Protein AF-A0A842YD34-F1 (afdb_monomer_lite)

Foldseek 3Di:
DDPVVVLVVVLVVLCVVQCPDDPPDDQPDQDVVQLDQDDDPDDDDDPVNVLVSLLSNLVSLLVNLQVVLVSVVVRVSSSVSSNVSSVVSVVSNVVSVD

Sequence (98 aa):
MTRGQKRINTLERVRRENVTEMILEPIEGLDSDSFSIKTSDSGDIDDATIKTLASAIETTLQRFYTIAAKKIDFLPEVEYAFELLAEKNESAIKQLSV

Secondary structure (DSSP, 8-state):
--HHHHHHHHHHHHHHHH--S---S---S--GGGG-------SS--HHHHHHHHHHHHHHHHHHHHHHHHHSTTSHHHHHHHHHHHHHHHHHHHHHT-

pLDDT: mean 89.46, std 9.56, range [58.19, 98.19]

Radius of gyration: 15.65 Å; chains: 1; bounding box: 35×23×44 Å

Structure (mmCIF, N/CA/C/O backbone):
data_AF-A0A842YD34-F1
#
_entry.id   AF-A0A842YD34-F1
#
loop_
_atom_site.group_PDB
_atom_site.id
_atom_site.type_symbol
_atom_site.label_atom_id
_atom_site.label_alt_id
_atom_site.label_comp_id
_atom_site.label_asym_id
_atom_site.label_entity_id
_atom_site.label_seq_id
_atom_site.pdbx_PDB_ins_code
_atom_site.Cartn_x
_atom_site.Cartn_y
_atom_site.Cartn_z
_atom_site.occupancy
_atom_site.B_iso_or_equiv
_atom_site.auth_seq_id
_atom_site.auth_comp_id
_atom_site.auth_asym_id
_atom_site.auth_atom_id
_atom_site.pdbx_PDB_model_num
ATOM 1 N N . MET A 1 1 ? 12.360 -13.503 3.836 1.00 74.56 1 MET A N 1
ATOM 2 C CA . MET A 1 1 ? 11.017 -12.878 3.867 1.00 74.56 1 MET A CA 1
ATOM 3 C C . MET A 1 1 ? 10.945 -11.797 2.796 1.00 74.56 1 MET A C 1
ATOM 5 O O . MET A 1 1 ? 11.815 -10.929 2.785 1.00 74.56 1 MET A O 1
ATOM 9 N N . THR A 1 2 ? 9.975 -11.874 1.882 1.00 93.56 2 THR A N 1
ATOM 10 C CA . THR A 1 2 ? 9.819 -10.921 0.765 1.00 93.56 2 THR A CA 1
ATOM 11 C C . THR A 1 2 ? 9.351 -9.543 1.259 1.00 93.56 2 THR A C 1
ATOM 13 O O . THR A 1 2 ? 8.856 -9.415 2.382 1.00 93.56 2 THR A O 1
ATOM 16 N N . ARG A 1 3 ? 9.495 -8.490 0.437 1.00 92.62 3 ARG A N 1
ATOM 17 C CA . ARG A 1 3 ? 9.018 -7.131 0.776 1.00 92.62 3 ARG A CA 1
ATOM 18 C C . ARG A 1 3 ? 7.511 -7.103 1.042 1.00 92.62 3 ARG A C 1
ATOM 20 O O . ARG A 1 3 ? 7.098 -6.502 2.029 1.00 92.62 3 ARG A O 1
ATOM 27 N N . GLY A 1 4 ? 6.720 -7.790 0.215 1.00 92.94 4 GLY A N 1
ATOM 28 C CA . GLY A 1 4 ? 5.272 -7.912 0.406 1.00 92.94 4 GLY A CA 1
ATOM 29 C C . GLY A 1 4 ? 4.923 -8.540 1.754 1.00 92.94 4 GLY A C 1
ATOM 30 O O . GLY A 1 4 ? 4.169 -7.957 2.526 1.00 9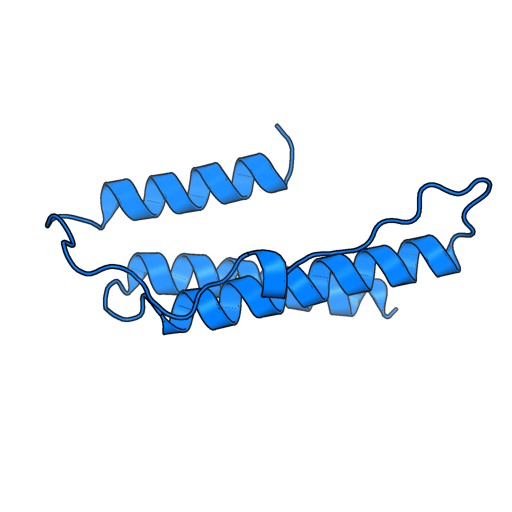2.94 4 GLY A O 1
ATOM 31 N N . GLN A 1 5 ? 5.580 -9.650 2.106 1.00 95.88 5 GLN A N 1
ATOM 32 C CA . GLN A 1 5 ? 5.337 -10.318 3.384 1.00 95.88 5 GLN A CA 1
ATOM 33 C C . GLN A 1 5 ? 5.690 -9.430 4.587 1.00 95.88 5 GLN A C 1
ATOM 35 O O . GLN A 1 5 ? 4.959 -9.402 5.570 1.00 95.88 5 GLN A O 1
ATOM 40 N N . LYS A 1 6 ? 6.777 -8.650 4.510 1.00 95.81 6 LYS A N 1
ATOM 41 C CA . LYS A 1 6 ? 7.122 -7.685 5.568 1.00 95.81 6 LYS A CA 1
ATOM 42 C C . LYS A 1 6 ? 6.030 -6.629 5.760 1.00 95.81 6 LYS A C 1
ATOM 44 O O . LYS A 1 6 ? 5.724 -6.280 6.893 1.00 95.81 6 LYS A O 1
ATOM 49 N N . ARG A 1 7 ? 5.441 -6.125 4.669 1.00 95.88 7 ARG A N 1
ATOM 50 C CA . ARG A 1 7 ? 4.368 -5.118 4.723 1.00 95.88 7 ARG A CA 1
ATOM 51 C C . ARG A 1 7 ? 3.092 -5.678 5.341 1.00 95.88 7 ARG A C 1
ATOM 53 O O . ARG A 1 7 ? 2.550 -5.040 6.236 1.00 95.88 7 ARG A O 1
ATOM 60 N N . ILE A 1 8 ? 2.682 -6.876 4.923 1.00 95.44 8 ILE A N 1
ATOM 61 C CA . ILE A 1 8 ? 1.532 -7.585 5.504 1.00 95.44 8 ILE A CA 1
ATOM 62 C C . ILE A 1 8 ? 1.730 -7.745 7.011 1.00 95.44 8 ILE A C 1
ATOM 64 O O . ILE A 1 8 ? 0.890 -7.311 7.790 1.00 95.44 8 ILE A O 1
ATOM 68 N N . ASN A 1 9 ? 2.881 -8.272 7.431 1.00 96.06 9 ASN A N 1
ATOM 69 C CA . ASN A 1 9 ? 3.160 -8.493 8.847 1.00 96.06 9 ASN A CA 1
ATOM 70 C C . ASN A 1 9 ? 3.160 -7.194 9.667 1.00 96.06 9 ASN A C 1
ATOM 72 O O . ASN A 1 9 ? 2.689 -7.200 10.803 1.00 96.06 9 ASN A O 1
ATOM 76 N N . THR A 1 10 ? 3.665 -6.086 9.113 1.00 95.00 10 THR A N 1
ATOM 77 C CA . THR A 1 10 ? 3.588 -4.773 9.768 1.00 95.00 10 THR A CA 1
ATOM 78 C C . THR A 1 10 ? 2.140 -4.326 9.945 1.00 95.00 10 THR A C 1
ATOM 80 O O . THR A 1 10 ? 1.767 -3.968 11.058 1.00 95.00 10 THR A O 1
ATOM 83 N N . LEU A 1 11 ? 1.327 -4.375 8.887 1.00 94.81 11 LEU A N 1
ATOM 84 C CA . LEU A 1 11 ? -0.072 -3.941 8.939 1.00 94.81 11 LEU A CA 1
ATOM 85 C C . LEU A 1 11 ? -0.909 -4.817 9.876 1.00 94.81 11 LEU A C 1
ATOM 87 O O . LEU A 1 11 ? -1.672 -4.294 10.682 1.00 94.81 11 LEU A O 1
ATOM 91 N N . GLU A 1 12 ? -0.726 -6.139 9.844 1.00 94.31 12 GLU A N 1
ATOM 92 C CA . GLU A 1 12 ? -1.402 -7.045 10.777 1.00 94.31 12 GLU A CA 1
ATOM 93 C C . GLU A 1 12 ? -1.022 -6.777 12.229 1.00 94.31 12 GLU A C 1
ATOM 95 O O . GLU A 1 12 ? -1.872 -6.847 13.113 1.00 94.31 12 GLU A O 1
ATOM 100 N N . ARG A 1 13 ? 0.261 -6.505 12.486 1.00 94.94 13 ARG A N 1
ATOM 101 C CA . ARG A 1 13 ? 0.735 -6.185 13.829 1.00 94.94 13 ARG A CA 1
ATOM 102 C C . ARG A 1 13 ? 0.082 -4.899 14.331 1.00 94.94 13 ARG A C 1
ATOM 104 O O . ARG A 1 13 ? -0.523 -4.932 15.394 1.00 94.94 13 ARG A O 1
ATOM 111 N N . VAL A 1 14 ? 0.142 -3.822 13.546 1.00 94.38 14 VAL A N 1
ATOM 112 C CA . VAL A 1 14 ? -0.478 -2.534 13.902 1.00 94.38 14 VAL A CA 1
ATOM 113 C C . VAL A 1 14 ? -1.984 -2.701 14.111 1.00 94.38 14 VAL A C 1
ATOM 115 O O . VAL A 1 14 ? -2.514 -2.218 15.105 1.00 94.38 14 VAL A O 1
ATOM 118 N N . ARG A 1 15 ? -2.667 -3.469 13.255 1.00 91.00 15 ARG A N 1
ATOM 119 C CA . ARG A 1 15 ? -4.083 -3.805 13.442 1.00 91.00 15 ARG A CA 1
ATOM 120 C C . ARG A 1 15 ? -4.335 -4.524 14.772 1.00 91.00 15 ARG A C 1
ATOM 122 O O . ARG A 1 15 ? -5.224 -4.123 15.507 1.00 91.00 15 ARG A O 1
ATOM 129 N N . ARG A 1 16 ? -3.582 -5.585 15.088 1.00 91.31 16 ARG A N 1
ATOM 130 C CA . ARG A 1 16 ? -3.762 -6.355 16.336 1.00 91.31 16 ARG A CA 1
ATOM 131 C C . ARG A 1 16 ? -3.509 -5.520 17.591 1.00 91.31 16 ARG A C 1
ATOM 133 O O . ARG A 1 16 ? -4.111 -5.796 18.618 1.00 91.31 16 ARG A O 1
ATOM 140 N N . GLU A 1 17 ? -2.607 -4.548 17.507 1.00 92.50 17 GLU A N 1
ATOM 141 C CA . GLU A 1 17 ? -2.249 -3.673 18.626 1.00 92.50 17 GLU A CA 1
ATOM 142 C C . GLU A 1 17 ? -3.275 -2.549 18.858 1.00 92.50 17 GLU A C 1
ATOM 144 O O . GLU A 1 17 ? -3.440 -2.133 20.000 1.00 92.50 17 GLU A O 1
ATOM 149 N N . ASN A 1 18 ? -3.967 -2.078 17.811 1.00 89.88 18 ASN A N 1
ATOM 150 C CA . ASN A 1 18 ? -4.795 -0.861 17.875 1.00 89.88 18 ASN A CA 1
ATOM 151 C C . ASN A 1 18 ? -6.300 -1.095 17.658 1.00 89.88 18 ASN A C 1
ATOM 153 O O . ASN A 1 18 ? -7.096 -0.184 17.853 1.00 89.88 18 ASN A O 1
ATOM 157 N N . VAL A 1 19 ? -6.722 -2.306 17.281 1.00 83.81 19 VAL A N 1
ATOM 158 C CA . VAL A 1 19 ? -8.146 -2.667 17.203 1.00 83.81 19 VAL A CA 1
ATOM 159 C C . VAL A 1 19 ? -8.569 -3.292 18.531 1.00 83.81 19 VAL A C 1
ATOM 161 O O . VAL A 1 19 ? -8.388 -4.489 18.754 1.00 83.81 19 VAL A O 1
ATOM 164 N N . THR A 1 20 ? -9.101 -2.465 19.429 1.00 72.06 20 THR A N 1
ATOM 165 C CA . THR A 1 20 ? -9.597 -2.869 20.758 1.00 72.06 20 THR A CA 1
ATOM 166 C C . THR A 1 20 ? -11.042 -3.365 20.731 1.00 72.06 20 THR A C 1
ATOM 168 O O . THR A 1 20 ? -11.413 -4.207 21.548 1.00 72.06 20 THR A O 1
ATOM 171 N N . GLU A 1 21 ? -11.841 -2.893 19.773 1.00 69.31 21 GLU A N 1
ATOM 172 C CA . GLU A 1 21 ? -13.236 -3.288 19.581 1.00 69.31 21 GLU A CA 1
ATOM 173 C C . GLU A 1 21 ? -13.428 -4.046 18.266 1.00 69.31 21 GLU A C 1
ATOM 175 O O . GLU A 1 21 ? -12.752 -3.813 17.262 1.00 69.31 21 GLU A O 1
ATOM 180 N N . MET A 1 22 ? -14.360 -4.996 18.270 1.00 67.25 22 MET A N 1
ATOM 181 C CA . MET A 1 22 ? -14.699 -5.770 17.084 1.00 67.25 22 MET A CA 1
ATOM 182 C C . MET A 1 22 ? -15.463 -4.863 16.111 1.00 67.25 22 MET A C 1
ATOM 184 O O . MET A 1 22 ? -16.644 -4.597 16.309 1.00 67.25 22 MET A O 1
ATOM 188 N N . ILE A 1 23 ? -14.788 -4.370 15.072 1.00 70.50 23 ILE A N 1
ATOM 189 C CA . ILE A 1 23 ? -15.420 -3.560 14.022 1.00 70.50 23 ILE A CA 1
ATOM 190 C C . ILE A 1 23 ? -16.344 -4.478 13.218 1.00 70.50 23 ILE A C 1
ATOM 192 O O . ILE A 1 23 ? -15.882 -5.352 12.483 1.00 70.50 23 ILE A O 1
ATOM 196 N N . LEU A 1 24 ? -17.651 -4.322 13.425 1.00 67.38 24 LEU A N 1
ATOM 197 C CA . LEU A 1 24 ? -18.696 -5.117 12.771 1.00 67.38 24 LEU A CA 1
ATOM 198 C C . LEU A 1 24 ? -19.069 -4.575 11.387 1.00 67.38 24 LEU A C 1
ATOM 200 O O . LEU A 1 24 ? -19.698 -5.280 10.599 1.00 67.38 24 LEU A O 1
ATOM 204 N N . GLU A 1 25 ? -18.685 -3.335 11.094 1.00 80.50 25 GLU A N 1
ATOM 205 C CA . GLU A 1 25 ? -18.985 -2.674 9.832 1.00 80.50 25 GLU A CA 1
ATOM 206 C C . GLU A 1 25 ? -17.997 -3.123 8.746 1.00 80.50 25 GLU A C 1
ATOM 208 O O . GLU A 1 25 ? -16.777 -3.048 8.939 1.00 80.50 25 GLU A O 1
ATOM 213 N N . PRO A 1 26 ? -18.488 -3.616 7.597 1.00 82.69 26 PRO A N 1
ATOM 214 C CA . PRO A 1 26 ? -17.618 -3.959 6.487 1.00 82.69 26 PRO A CA 1
ATOM 215 C C . PRO A 1 26 ? -17.010 -2.691 5.875 1.00 82.69 26 PRO A C 1
ATOM 217 O O . PRO A 1 26 ? -17.684 -1.682 5.684 1.00 82.69 26 PRO A O 1
ATOM 220 N N . ILE A 1 27 ? -15.732 -2.763 5.499 1.00 86.44 27 ILE A N 1
ATOM 221 C CA . ILE A 1 27 ? -15.093 -1.700 4.720 1.00 86.44 27 ILE A CA 1
ATOM 222 C C . ILE A 1 27 ? -15.562 -1.821 3.267 1.00 86.44 27 ILE A C 1
ATOM 224 O O . ILE A 1 27 ? -15.182 -2.751 2.556 1.00 86.44 27 ILE A O 1
ATOM 228 N N . GLU A 1 28 ? -16.374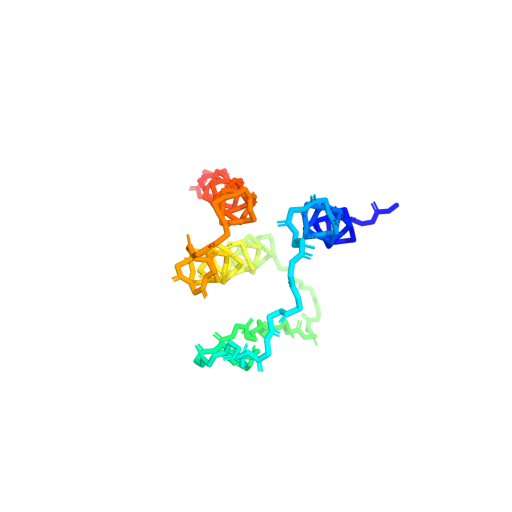 -0.868 2.816 1.00 89.25 28 GLU A N 1
ATOM 229 C CA . GLU A 1 28 ? -16.914 -0.846 1.455 1.00 89.25 28 GLU A CA 1
ATOM 230 C C . GLU A 1 28 ? -16.079 -0.000 0.479 1.00 89.25 28 GLU A C 1
ATOM 232 O O . GLU A 1 28 ? -15.426 0.988 0.839 1.00 89.25 28 GLU A O 1
ATOM 237 N N . GLY A 1 29 ? -16.160 -0.341 -0.811 1.00 85.19 29 GLY A N 1
ATOM 238 C CA . GLY A 1 29 ? -15.496 0.402 -1.888 1.00 85.19 29 GLY A CA 1
ATOM 239 C C . GLY A 1 29 ? -13.991 0.138 -2.004 1.00 85.19 29 GLY A C 1
ATOM 240 O O . GLY A 1 29 ? -13.270 0.965 -2.560 1.00 85.19 29 GLY A O 1
ATOM 241 N N . LEU A 1 30 ? -13.523 -0.994 -1.474 1.00 89.00 30 LEU A N 1
ATOM 242 C CA . LEU A 1 30 ? -12.167 -1.521 -1.633 1.00 89.00 30 LEU A CA 1
ATOM 243 C C . LEU A 1 30 ? -12.244 -2.841 -2.408 1.00 89.00 30 LEU A C 1
ATOM 245 O O . LEU A 1 30 ? -12.460 -3.902 -1.833 1.00 89.00 30 LEU A O 1
ATOM 249 N N . ASP A 1 31 ? -12.097 -2.755 -3.726 1.00 90.69 31 ASP A N 1
ATOM 250 C CA . ASP A 1 31 ? -12.119 -3.904 -4.632 1.00 90.69 31 ASP A CA 1
ATOM 251 C C . ASP A 1 31 ? -10.693 -4.243 -5.087 1.00 90.69 31 ASP A C 1
ATOM 253 O O . ASP A 1 31 ? -9.978 -3.378 -5.598 1.00 90.69 31 ASP A O 1
ATOM 257 N N . SER A 1 32 ? -10.268 -5.498 -4.910 1.00 87.81 32 SER A N 1
ATOM 258 C CA . SER A 1 32 ? -8.944 -5.971 -5.328 1.00 87.81 32 SER A CA 1
ATOM 259 C C . SER A 1 32 ? -8.718 -5.850 -6.832 1.00 87.81 32 SER A C 1
ATOM 261 O O . SER A 1 32 ? -7.596 -5.554 -7.254 1.00 87.81 32 SER A O 1
ATOM 263 N N . ASP A 1 33 ? -9.765 -6.015 -7.641 1.00 91.00 33 ASP A N 1
ATOM 264 C CA . ASP A 1 33 ? -9.651 -5.983 -9.102 1.00 91.00 33 ASP A CA 1
ATOM 265 C C . ASP A 1 33 ? -9.273 -4.581 -9.600 1.00 91.00 33 ASP A C 1
ATOM 267 O O . ASP A 1 33 ? -8.535 -4.435 -10.584 1.00 91.00 33 ASP A O 1
ATOM 271 N N . SER A 1 34 ? -9.652 -3.548 -8.835 1.00 91.69 34 SER A N 1
ATOM 272 C CA . SER A 1 34 ? -9.264 -2.147 -9.055 1.00 91.69 34 SER A CA 1
ATOM 273 C C . SER A 1 34 ? -7.763 -1.880 -8.855 1.00 91.69 34 SER A C 1
ATOM 275 O O . SER A 1 34 ? -7.276 -0.795 -9.196 1.00 91.69 34 SER A O 1
ATOM 277 N N . PHE A 1 35 ? -7.010 -2.845 -8.320 1.00 93.12 35 PHE A N 1
ATOM 278 C CA . PHE A 1 35 ? -5.560 -2.770 -8.099 1.00 93.12 35 PHE A CA 1
ATOM 279 C C . PHE A 1 35 ? -4.796 -3.902 -8.797 1.00 93.12 35 PHE A C 1
ATOM 281 O O . PHE A 1 35 ? -3.635 -4.157 -8.475 1.00 93.12 35 PHE A O 1
ATOM 288 N N . SER A 1 36 ? -5.430 -4.580 -9.755 1.00 90.56 36 SER A N 1
ATOM 289 C CA . SER A 1 36 ? -4.774 -5.624 -10.537 1.00 90.56 36 SER A CA 1
ATOM 290 C C . SER A 1 36 ? -3.627 -5.054 -11.380 1.00 90.56 36 SER A C 1
ATOM 292 O O . SER A 1 36 ? -3.748 -4.021 -12.042 1.00 90.56 36 SER A O 1
ATOM 294 N N . ILE A 1 37 ? -2.489 -5.747 -11.360 1.00 88.81 37 ILE A N 1
ATOM 295 C CA . ILE A 1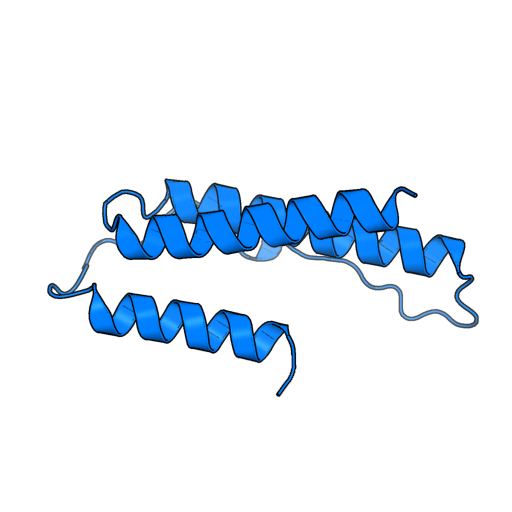 37 ? -1.322 -5.430 -12.183 1.00 88.81 37 ILE A CA 1
ATOM 296 C C . ILE A 1 37 ? -1.164 -6.569 -13.178 1.00 88.81 37 ILE A C 1
ATOM 298 O O . ILE A 1 37 ? -1.026 -7.727 -12.789 1.00 88.81 37 ILE A O 1
ATOM 302 N N . LYS A 1 38 ? -1.187 -6.241 -14.468 1.00 82.69 38 LYS A N 1
ATOM 303 C CA . LYS A 1 38 ? -0.940 -7.219 -15.525 1.00 82.69 38 LYS A CA 1
ATOM 304 C C . LYS A 1 38 ? 0.563 -7.359 -15.719 1.00 82.69 38 LYS A C 1
ATOM 306 O O . LYS A 1 38 ? 1.214 -6.431 -16.189 1.00 82.69 38 LYS A O 1
ATOM 311 N N . THR A 1 39 ? 1.098 -8.514 -15.356 1.00 78.25 39 THR A N 1
ATOM 312 C CA . THR A 1 39 ? 2.457 -8.920 -15.712 1.00 78.25 39 THR A CA 1
ATOM 313 C C . THR A 1 39 ? 2.379 -9.761 -16.980 1.00 78.25 39 THR A C 1
ATOM 315 O O . THR A 1 39 ? 1.665 -10.760 -17.009 1.00 78.25 39 THR A O 1
ATOM 318 N N . SER A 1 40 ? 3.055 -9.339 -18.046 1.00 70.56 40 SER A N 1
ATOM 319 C CA . SER A 1 40 ? 3.144 -10.128 -19.276 1.00 70.56 40 SER A CA 1
ATOM 320 C C . SER A 1 40 ? 4.151 -11.264 -19.088 1.00 70.56 40 SER A C 1
ATOM 322 O O . SER A 1 40 ? 5.309 -10.999 -18.770 1.00 70.56 40 SER A O 1
ATOM 324 N N . ASP A 1 41 ? 3.742 -12.507 -19.338 1.00 61.22 41 ASP A N 1
ATOM 325 C CA . ASP A 1 41 ? 4.639 -13.668 -19.403 1.00 61.22 41 ASP A CA 1
ATOM 326 C C . ASP A 1 41 ? 5.257 -13.766 -20.807 1.00 61.22 41 ASP A C 1
ATOM 328 O O . ASP A 1 41 ? 4.861 -14.605 -21.617 1.00 61.22 41 ASP A O 1
ATOM 332 N N . SER A 1 42 ? 6.180 -12.873 -21.166 1.00 58.19 42 SER A N 1
ATOM 333 C CA . SER A 1 42 ? 6.774 -12.918 -22.508 1.00 58.19 42 SER A CA 1
ATOM 334 C C . SER A 1 42 ? 8.264 -12.599 -22.527 1.00 58.19 42 SER A C 1
ATOM 336 O O . SER A 1 42 ? 8.630 -11.430 -22.480 1.00 58.19 42 SER A O 1
ATOM 338 N N . GLY A 1 43 ? 9.074 -13.654 -22.701 1.00 70.81 43 GLY A N 1
ATOM 339 C CA . GLY A 1 43 ? 10.401 -13.639 -23.338 1.00 70.81 43 GLY A CA 1
ATOM 340 C C . GLY A 1 43 ? 11.419 -12.621 -22.823 1.00 70.81 43 GLY A C 1
ATOM 341 O O . GLY A 1 43 ? 11.309 -12.155 -21.700 1.00 70.81 43 GLY A O 1
ATOM 342 N N . ASP A 1 44 ? 12.435 -12.323 -23.643 1.00 67.94 44 ASP A N 1
ATOM 343 C CA . ASP A 1 44 ? 13.438 -11.279 -23.385 1.00 67.94 44 ASP A CA 1
ATOM 344 C C . ASP A 1 44 ? 12.734 -9.942 -23.094 1.00 67.94 44 ASP A C 1
ATOM 346 O O . ASP A 1 44 ? 12.194 -9.298 -23.997 1.00 67.94 44 ASP A O 1
ATOM 350 N N . ILE A 1 45 ? 12.706 -9.549 -21.820 1.00 78.31 45 ILE A N 1
ATOM 351 C CA . ILE A 1 45 ? 12.172 -8.264 -21.372 1.00 78.31 45 ILE A CA 1
ATOM 352 C C . ILE A 1 45 ? 13.346 -7.292 -21.312 1.00 78.31 45 ILE A C 1
ATOM 354 O O . ILE A 1 45 ? 14.315 -7.537 -20.595 1.00 78.31 45 ILE A O 1
ATOM 358 N N . ASP A 1 46 ? 13.263 -6.187 -22.049 1.00 85.31 46 ASP A N 1
ATOM 359 C CA . ASP A 1 46 ? 14.277 -5.140 -21.976 1.00 85.31 46 ASP A CA 1
ATOM 360 C C . ASP A 1 46 ? 14.186 -4.338 -20.661 1.00 85.31 46 ASP A C 1
ATOM 362 O O . ASP A 1 46 ? 13.148 -4.268 -19.992 1.00 85.31 46 ASP A O 1
ATOM 366 N N . ASP A 1 47 ? 15.293 -3.696 -20.283 1.00 86.19 47 ASP A N 1
ATOM 367 C CA . ASP A 1 47 ? 15.378 -2.888 -19.059 1.00 86.19 47 ASP A CA 1
ATOM 368 C C . ASP A 1 47 ? 14.310 -1.783 -19.005 1.00 86.19 47 ASP A C 1
ATOM 370 O O . ASP A 1 47 ? 13.813 -1.438 -17.929 1.00 86.19 47 ASP A O 1
ATOM 374 N N . ALA A 1 48 ? 13.927 -1.229 -20.160 1.00 86.56 48 ALA A N 1
ATOM 375 C CA . ALA A 1 48 ? 12.899 -0.197 -20.259 1.00 86.56 48 ALA A CA 1
ATOM 376 C C . ALA A 1 48 ? 11.511 -0.732 -19.864 1.00 86.56 48 ALA A C 1
ATOM 378 O O . ALA A 1 48 ? 10.780 -0.080 -19.107 1.00 86.56 48 ALA A O 1
ATOM 379 N N . THR A 1 49 ? 11.162 -1.938 -20.311 1.00 86.94 49 THR A N 1
ATOM 380 C CA . THR A 1 49 ? 9.910 -2.611 -19.953 1.00 86.94 49 THR A CA 1
ATOM 381 C C . THR A 1 49 ? 9.913 -3.015 -18.482 1.00 86.94 49 THR A C 1
ATOM 383 O O . THR A 1 49 ? 8.909 -2.804 -17.798 1.00 86.94 49 THR A O 1
ATOM 386 N N . ILE A 1 50 ? 11.045 -3.495 -17.948 1.00 88.62 50 ILE A N 1
ATOM 387 C CA . ILE A 1 50 ? 11.186 -3.805 -16.513 1.00 88.62 50 ILE A CA 1
ATOM 388 C C . ILE A 1 50 ? 10.970 -2.548 -15.663 1.00 88.62 50 ILE A C 1
ATOM 390 O O . ILE A 1 50 ? 10.192 -2.584 -14.707 1.00 88.62 50 ILE A O 1
ATOM 394 N N . LYS A 1 51 ? 11.607 -1.421 -16.011 1.00 90.19 51 LYS A N 1
ATOM 395 C CA . LYS A 1 51 ? 11.418 -0.144 -15.299 1.00 90.19 51 LYS A CA 1
ATOM 396 C C . LYS A 1 51 ? 9.970 0.337 -15.363 1.00 90.19 51 LYS A C 1
ATOM 398 O O . LYS A 1 51 ? 9.423 0.765 -14.3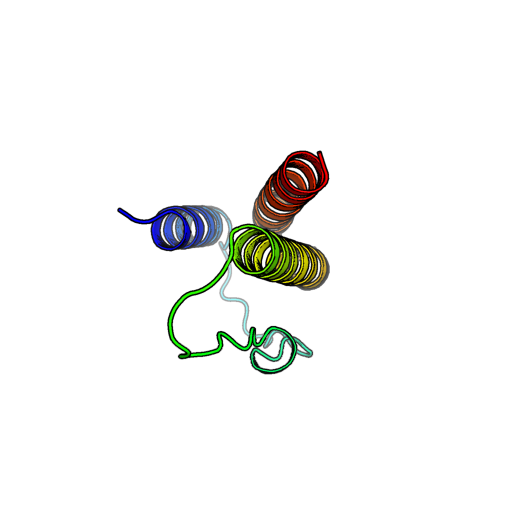47 1.00 90.19 51 LYS A O 1
ATOM 403 N N . THR A 1 52 ? 9.338 0.231 -16.529 1.00 89.69 52 THR A N 1
ATOM 404 C CA . THR A 1 52 ? 7.931 0.615 -16.717 1.00 89.69 52 THR A CA 1
ATOM 405 C C . THR A 1 52 ? 7.006 -0.240 -15.853 1.00 89.69 52 THR A C 1
ATOM 407 O O . THR A 1 52 ? 6.145 0.297 -15.154 1.00 89.69 52 THR A O 1
ATOM 410 N N . LEU A 1 53 ? 7.217 -1.559 -15.832 1.00 91.75 53 LEU A N 1
ATOM 411 C CA . LEU A 1 53 ? 6.451 -2.479 -14.995 1.00 91.75 53 LEU A CA 1
ATOM 412 C C . LEU A 1 53 ? 6.677 -2.206 -13.503 1.00 91.75 53 LEU A C 1
ATOM 414 O O . LEU A 1 53 ? 5.715 -2.144 -12.740 1.00 91.75 53 LEU A O 1
ATOM 418 N N . ALA A 1 54 ? 7.927 -1.994 -13.086 1.00 92.38 54 ALA A N 1
ATOM 419 C CA . ALA A 1 54 ? 8.259 -1.641 -11.709 1.00 92.38 54 ALA A CA 1
ATOM 420 C C . ALA A 1 54 ? 7.550 -0.348 -11.282 1.00 92.38 54 ALA A C 1
ATOM 422 O O . ALA A 1 54 ? 6.930 -0.312 -10.221 1.00 92.38 54 ALA A O 1
ATOM 423 N N . SER A 1 55 ? 7.563 0.681 -12.133 1.00 94.06 55 SER A N 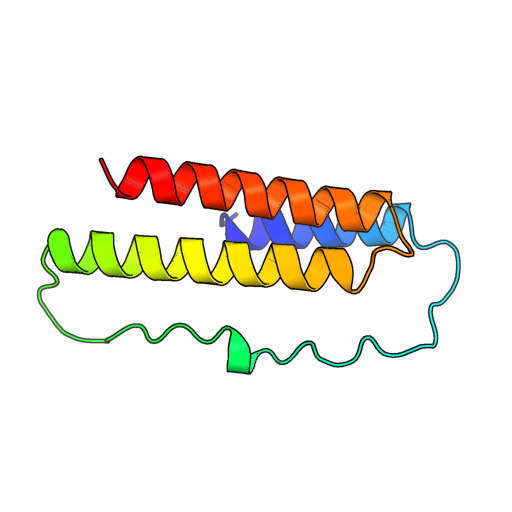1
ATOM 424 C CA . SER A 1 55 ? 6.857 1.938 -11.876 1.00 94.06 55 SER A CA 1
ATOM 425 C C . SER A 1 55 ? 5.346 1.712 -11.747 1.00 94.06 55 SER A C 1
ATOM 427 O O . SER A 1 55 ? 4.744 2.129 -10.758 1.00 94.06 55 SER A O 1
ATOM 429 N N . ALA A 1 56 ? 4.740 0.942 -12.659 1.00 93.75 56 ALA A N 1
ATOM 430 C CA . ALA A 1 56 ? 3.316 0.601 -12.604 1.00 93.75 56 ALA A CA 1
ATOM 431 C C . ALA A 1 56 ? 2.928 -0.153 -11.318 1.00 93.75 56 ALA A C 1
ATOM 433 O O . ALA A 1 56 ? 1.879 0.131 -10.725 1.00 93.75 56 ALA A O 1
ATOM 434 N N . ILE A 1 57 ? 3.778 -1.078 -10.854 1.00 94.56 57 ILE A N 1
ATOM 435 C CA . ILE A 1 57 ? 3.596 -1.778 -9.576 1.00 94.56 57 ILE A CA 1
ATOM 436 C C . ILE A 1 57 ? 3.625 -0.777 -8.419 1.00 94.56 57 ILE A C 1
ATOM 438 O O . ILE A 1 57 ? 2.703 -0.756 -7.599 1.00 94.56 57 ILE A O 1
ATOM 442 N N . GLU A 1 58 ? 4.657 0.069 -8.342 1.00 96.62 58 GLU A N 1
ATOM 443 C CA . GLU A 1 58 ? 4.806 1.011 -7.232 1.00 96.62 58 GLU A CA 1
ATOM 444 C C . GLU A 1 58 ? 3.677 2.050 -7.197 1.00 96.62 58 GLU A C 1
ATOM 446 O O . GLU A 1 58 ? 3.172 2.330 -6.106 1.00 96.62 58 GLU A O 1
ATOM 451 N N . THR A 1 59 ? 3.235 2.557 -8.354 1.00 96.62 59 THR A N 1
ATOM 452 C CA . THR A 1 59 ? 2.087 3.472 -8.484 1.00 96.62 59 THR A CA 1
ATOM 453 C C . THR A 1 59 ? 0.782 2.816 -8.050 1.00 96.62 59 THR A C 1
ATOM 455 O O . THR A 1 59 ? -0.007 3.424 -7.325 1.00 96.62 59 THR A O 1
ATOM 458 N N . THR A 1 60 ? 0.546 1.564 -8.444 1.00 96.75 60 THR A N 1
ATOM 459 C CA . THR A 1 60 ? -0.677 0.846 -8.055 1.00 96.75 60 THR A CA 1
ATOM 460 C C . THR A 1 60 ? -0.719 0.608 -6.549 1.00 96.75 60 THR A C 1
ATOM 462 O O . THR A 1 60 ? -1.745 0.846 -5.912 1.00 96.75 60 THR A O 1
ATOM 465 N N . LEU A 1 61 ? 0.412 0.215 -5.963 1.00 96.44 61 LEU A N 1
ATOM 466 C CA . LEU A 1 61 ? 0.559 0.052 -4.519 1.00 96.44 61 LEU A CA 1
ATOM 467 C C . LEU A 1 61 ? 0.396 1.379 -3.765 1.00 96.44 61 LEU A C 1
ATOM 469 O O . LEU A 1 61 ? -0.297 1.404 -2.752 1.00 96.44 61 LEU A O 1
ATOM 473 N N . GLN A 1 62 ? 0.981 2.480 -4.254 1.00 97.81 62 GLN A N 1
ATOM 474 C CA . GLN A 1 62 ? 0.771 3.813 -3.676 1.00 97.81 62 GLN A CA 1
ATOM 475 C C . GLN A 1 62 ? -0.725 4.143 -3.638 1.00 97.81 62 GLN A C 1
ATOM 477 O O . GLN A 1 62 ? -1.256 4.459 -2.576 1.00 97.81 62 GLN A O 1
ATOM 482 N N . ARG A 1 63 ? -1.414 3.998 -4.779 1.00 97.19 63 ARG A N 1
ATOM 483 C CA . ARG A 1 63 ? -2.852 4.264 -4.893 1.00 97.19 63 ARG A CA 1
ATOM 484 C C . ARG A 1 63 ? -3.666 3.396 -3.938 1.00 97.19 63 ARG A C 1
ATOM 486 O O . ARG A 1 63 ? -4.564 3.914 -3.280 1.00 97.19 63 ARG A O 1
ATOM 493 N N . PHE A 1 64 ? -3.348 2.105 -3.849 1.00 96.88 64 PHE A N 1
ATOM 494 C CA . PHE A 1 64 ? -3.982 1.189 -2.903 1.00 96.88 64 PH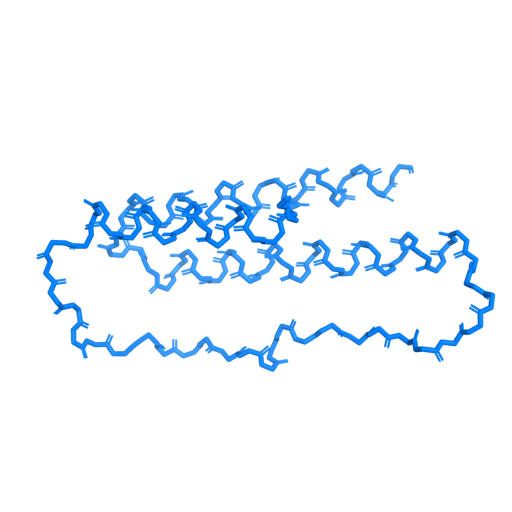E A CA 1
ATOM 495 C C . PHE A 1 64 ? -3.838 1.688 -1.467 1.00 96.88 64 PHE A C 1
ATOM 497 O O . PHE A 1 64 ? -4.845 1.852 -0.783 1.00 96.88 64 PHE A O 1
ATOM 504 N N . TYR A 1 65 ? -2.613 1.981 -1.024 1.00 97.38 65 TYR A N 1
ATOM 505 C CA . TYR A 1 65 ? -2.383 2.401 0.354 1.00 97.38 65 TYR A CA 1
ATOM 506 C C . TYR A 1 65 ? -3.042 3.748 0.673 1.00 97.38 65 TYR A C 1
ATOM 508 O O . TYR A 1 65 ? -3.643 3.878 1.734 1.00 97.38 65 TYR A O 1
ATOM 516 N N . THR A 1 66 ? -3.019 4.711 -0.252 1.00 97.56 66 THR A N 1
ATOM 517 C CA . THR A 1 66 ? -3.696 6.007 -0.079 1.00 97.56 66 THR A CA 1
ATOM 518 C C . THR A 1 66 ? -5.216 5.868 0.022 1.00 97.56 66 THR A C 1
ATOM 520 O O . THR A 1 66 ? -5.840 6.538 0.842 1.00 97.56 66 THR A O 1
ATOM 523 N N . ILE A 1 67 ? -5.839 5.023 -0.807 1.00 96.88 67 ILE A N 1
ATOM 524 C CA . ILE A 1 67 ? -7.291 4.795 -0.740 1.00 96.88 67 ILE A CA 1
ATOM 525 C C . ILE A 1 67 ? -7.649 4.037 0.537 1.00 96.88 67 ILE A C 1
ATOM 527 O O . ILE A 1 67 ? -8.619 4.392 1.201 1.00 96.88 67 ILE A O 1
ATOM 531 N N . ALA A 1 68 ? -6.864 3.019 0.888 1.00 95.50 68 ALA A N 1
ATOM 532 C CA . ALA A 1 68 ? -7.103 2.220 2.077 1.00 95.50 68 ALA A CA 1
ATOM 533 C C . ALA A 1 68 ? -6.974 3.041 3.364 1.00 95.50 68 ALA A C 1
ATOM 535 O O . ALA A 1 68 ? -7.855 2.914 4.203 1.00 95.50 68 ALA A O 1
ATOM 536 N N . ALA A 1 69 ? -5.970 3.922 3.478 1.00 96.12 69 ALA A N 1
ATOM 537 C CA . ALA A 1 69 ? -5.807 4.841 4.610 1.00 96.12 69 ALA A CA 1
ATOM 538 C C . ALA A 1 69 ? -7.085 5.658 4.868 1.00 96.12 69 ALA A C 1
ATOM 540 O O . ALA A 1 69 ? -7.655 5.598 5.950 1.00 96.12 69 ALA A O 1
ATOM 541 N N . LYS A 1 70 ? -7.629 6.295 3.824 1.00 95.06 70 LYS A N 1
ATOM 542 C CA . LYS A 1 70 ? -8.875 7.078 3.916 1.00 95.06 70 LYS A CA 1
ATOM 543 C C . LYS A 1 70 ? -10.106 6.264 4.308 1.00 95.06 70 LYS A C 1
ATOM 545 O O . LYS A 1 70 ? -11.101 6.829 4.736 1.00 95.06 70 LYS A O 1
ATOM 550 N N . LYS A 1 71 ? -10.095 4.953 4.064 1.00 92.62 71 LYS A N 1
ATOM 551 C CA . LYS A 1 71 ? -11.207 4.054 4.396 1.00 92.62 71 LYS A CA 1
ATOM 552 C C . LYS A 1 71 ? -11.140 3.540 5.833 1.00 92.62 71 LYS A C 1
ATOM 554 O O . LYS A 1 71 ? -12.098 2.913 6.272 1.00 92.62 71 LYS A O 1
ATOM 559 N N . ILE A 1 72 ? -10.023 3.766 6.523 1.00 91.25 72 ILE A N 1
ATOM 560 C CA . ILE A 1 72 ? -9.755 3.306 7.891 1.00 91.25 72 ILE A CA 1
ATOM 561 C C . ILE A 1 72 ? -9.337 4.461 8.813 1.00 91.25 72 ILE A C 1
ATOM 563 O O . ILE A 1 72 ? -8.710 4.218 9.838 1.00 91.25 72 ILE A O 1
ATOM 567 N N . ASP A 1 73 ? -9.681 5.697 8.453 1.00 91.56 73 ASP A N 1
ATOM 568 C CA . ASP A 1 73 ? -9.358 6.933 9.187 1.00 91.56 73 ASP A CA 1
ATOM 569 C C . ASP A 1 73 ? -9.899 6.952 10.631 1.00 91.56 73 ASP A C 1
ATOM 571 O O . ASP A 1 73 ? -9.377 7.630 11.513 1.00 91.56 73 ASP A O 1
ATOM 575 N N . PHE A 1 74 ? -10.903 6.126 10.918 1.00 89.75 74 PHE A N 1
ATOM 576 C CA . PHE A 1 74 ? -11.396 5.861 12.268 1.00 89.75 74 PHE A CA 1
ATOM 577 C C . PHE A 1 74 ? -10.411 5.068 13.161 1.00 89.75 74 PHE A C 1
ATOM 579 O O . PHE A 1 74 ? -10.666 4.916 14.356 1.00 89.75 74 PHE A O 1
ATOM 586 N N . LEU A 1 75 ? -9.293 4.569 12.615 1.00 91.31 75 LEU A N 1
ATOM 587 C CA . LEU A 1 75 ? -8.171 3.944 13.331 1.00 91.31 75 LEU A CA 1
ATOM 588 C C . LEU A 1 75 ? -6.854 4.675 12.998 1.00 91.31 75 LEU A C 1
ATOM 590 O O . LEU A 1 75 ? -6.110 4.215 12.122 1.00 91.31 75 LEU A O 1
ATOM 594 N N . PRO A 1 76 ? -6.516 5.767 13.705 1.00 93.31 76 PRO A N 1
ATOM 595 C CA . PRO A 1 76 ? -5.420 6.664 13.323 1.00 93.31 76 PRO A CA 1
ATOM 596 C C . PRO A 1 76 ? -4.054 5.977 13.178 1.00 93.31 76 PRO A C 1
ATOM 598 O O . PRO A 1 76 ? -3.294 6.254 12.251 1.00 93.31 76 PRO A O 1
ATOM 601 N N . GLU A 1 77 ? -3.720 5.031 14.059 1.00 94.75 77 GLU A N 1
ATOM 602 C CA . GLU A 1 77 ? -2.444 4.311 14.010 1.00 94.75 77 GLU A CA 1
ATOM 603 C C . GLU A 1 77 ? -2.365 3.360 12.813 1.00 94.75 77 GLU A C 1
ATOM 605 O O . GLU A 1 77 ? -1.286 3.140 12.250 1.00 94.75 77 GLU A O 1
ATOM 610 N N . VAL A 1 78 ? -3.504 2.783 12.421 1.00 93.88 78 VAL A N 1
ATOM 611 C CA . VAL A 1 78 ? -3.582 1.910 11.251 1.00 93.88 78 VAL A CA 1
ATOM 612 C C . VAL A 1 78 ? -3.539 2.761 9.986 1.00 93.88 78 VAL A C 1
ATOM 614 O O . VAL A 1 78 ? -2.725 2.461 9.114 1.00 93.88 78 VAL A O 1
ATOM 617 N N . GLU A 1 79 ? -4.326 3.836 9.906 1.00 95.81 79 GLU A N 1
ATOM 618 C CA . GLU A 1 79 ? -4.282 4.829 8.824 1.00 95.81 79 GLU A CA 1
ATOM 619 C C . GLU A 1 79 ? -2.843 5.290 8.561 1.00 95.81 79 GLU A C 1
ATOM 621 O O . GLU A 1 79 ? -2.323 5.113 7.456 1.00 95.81 79 GLU A O 1
ATOM 626 N N . TYR A 1 80 ? -2.151 5.755 9.602 1.00 97.12 80 TYR A N 1
ATOM 627 C CA . TYR A 1 80 ? -0.775 6.228 9.498 1.00 97.12 80 TYR A CA 1
ATOM 628 C C . TYR A 1 80 ? 0.190 5.149 8.978 1.00 97.12 80 TYR A C 1
ATOM 630 O O . TYR A 1 80 ? 1.094 5.418 8.181 1.00 97.12 80 TYR A O 1
ATOM 638 N N . ALA A 1 81 ? -0.002 3.884 9.366 1.00 97.38 81 ALA A N 1
ATOM 639 C CA . ALA A 1 81 ? 0.808 2.790 8.837 1.00 97.38 81 ALA A CA 1
ATOM 640 C C . ALA A 1 81 ? 0.604 2.583 7.324 1.00 97.38 81 ALA A C 1
ATOM 642 O O . ALA A 1 81 ? 1.562 2.228 6.626 1.00 97.38 81 ALA A O 1
ATOM 643 N N . PHE A 1 82 ? -0.607 2.810 6.807 1.00 97.75 82 PHE A N 1
ATOM 644 C CA . PHE A 1 82 ? -0.882 2.807 5.370 1.00 97.75 82 PHE A CA 1
ATOM 645 C C . PHE A 1 82 ? -0.246 4.016 4.670 1.00 97.75 82 PHE A C 1
ATOM 647 O O . PHE A 1 82 ? 0.408 3.832 3.640 1.00 97.75 82 PHE A O 1
ATOM 654 N N . GLU A 1 83 ? -0.344 5.218 5.240 1.00 98.19 83 GLU A N 1
ATOM 655 C CA . GLU A 1 83 ? 0.289 6.428 4.692 1.00 98.19 83 GLU A CA 1
ATOM 656 C C . GLU A 1 83 ? 1.807 6.268 4.546 1.00 98.19 83 GLU A C 1
ATOM 658 O O . GLU A 1 83 ? 2.355 6.476 3.462 1.00 98.19 83 GLU A O 1
ATOM 663 N N . LEU A 1 84 ? 2.487 5.745 5.573 1.00 98.06 84 LEU A N 1
ATOM 664 C CA . LEU A 1 84 ? 3.925 5.458 5.514 1.00 98.06 84 LEU A CA 1
ATOM 665 C C . LEU A 1 84 ? 4.301 4.465 4.405 1.00 98.06 84 LEU A C 1
ATOM 667 O O . LEU A 1 84 ? 5.420 4.488 3.879 1.00 98.06 84 LEU A O 1
ATOM 671 N N . LEU A 1 85 ? 3.413 3.527 4.066 1.00 98.06 85 LEU A N 1
ATOM 672 C CA . LEU A 1 85 ? 3.635 2.627 2.936 1.00 98.06 85 LEU A CA 1
ATOM 673 C C . LEU A 1 85 ? 3.422 3.347 1.603 1.00 98.06 85 LEU A C 1
ATOM 675 O O . LEU A 1 85 ? 4.223 3.127 0.692 1.00 98.06 85 LEU A O 1
ATOM 679 N N . ALA A 1 86 ? 2.422 4.226 1.504 1.00 98.12 86 ALA A N 1
ATOM 680 C CA . ALA A 1 86 ? 2.198 5.065 0.330 1.00 98.12 86 ALA A CA 1
ATOM 681 C C . ALA A 1 86 ? 3.399 5.988 0.050 1.00 98.12 86 ALA A C 1
ATOM 683 O O . ALA A 1 86 ? 3.892 6.012 -1.077 1.00 98.12 86 ALA A O 1
ATOM 684 N N . GLU A 1 87 ? 3.951 6.654 1.066 1.00 98.06 87 GLU A N 1
ATOM 685 C CA . GLU A 1 87 ? 5.140 7.517 0.940 1.00 98.06 87 GLU A CA 1
ATOM 686 C C . GLU A 1 87 ? 6.390 6.743 0.490 1.00 98.06 87 GLU A C 1
ATOM 688 O O . GLU A 1 87 ? 7.174 7.197 -0.354 1.00 98.06 87 GLU A O 1
ATOM 693 N N . LYS A 1 88 ? 6.579 5.523 1.014 1.00 97.38 88 LYS A N 1
ATOM 694 C CA . LYS A 1 88 ? 7.663 4.629 0.568 1.00 97.38 88 LYS A CA 1
ATOM 695 C C . LYS A 1 88 ? 7.515 4.256 -0.903 1.00 97.38 88 LYS A C 1
ATOM 697 O O . LYS A 1 88 ? 8.519 4.124 -1.599 1.00 97.38 88 LYS A O 1
ATOM 702 N N . ASN A 1 89 ? 6.283 4.050 -1.361 1.00 97.50 89 ASN A N 1
ATOM 703 C CA . ASN A 1 89 ? 5.983 3.795 -2.763 1.00 97.50 89 ASN A CA 1
ATOM 704 C C . ASN A 1 89 ? 6.224 5.035 -3.627 1.00 97.50 89 ASN A C 1
ATOM 706 O O . ASN A 1 89 ? 6.872 4.920 -4.660 1.00 97.50 89 ASN A O 1
ATOM 710 N N . GLU A 1 90 ? 5.807 6.218 -3.180 1.00 97.25 90 GLU A N 1
ATOM 711 C CA . GLU A 1 90 ? 6.091 7.483 -3.866 1.00 97.25 90 GLU A CA 1
ATOM 712 C C . GLU A 1 90 ? 7.599 7.707 -4.051 1.00 97.25 90 GLU A C 1
ATOM 714 O O . GLU A 1 90 ? 8.066 8.055 -5.137 1.00 97.25 90 GLU A O 1
ATOM 719 N N . SER A 1 91 ? 8.381 7.444 -3.004 1.00 96.94 91 SER A N 1
ATOM 720 C CA . SER A 1 91 ? 9.842 7.537 -3.051 1.00 96.94 91 SER A CA 1
ATOM 721 C C . SER A 1 91 ? 10.451 6.549 -4.052 1.00 96.94 91 SER A C 1
ATOM 723 O O . SER A 1 91 ? 11.376 6.906 -4.780 1.00 96.94 91 SER A O 1
ATOM 725 N N . ALA A 1 92 ? 9.917 5.326 -4.131 1.00 95.69 92 ALA A N 1
ATOM 726 C CA . ALA A 1 92 ? 10.354 4.327 -5.105 1.00 95.69 92 ALA A CA 1
ATOM 727 C C . ALA A 1 92 ? 10.015 4.742 -6.549 1.00 95.69 92 ALA A C 1
ATOM 729 O O . ALA A 1 92 ? 10.868 4.632 -7.425 1.00 95.69 92 ALA A O 1
ATOM 730 N N . ILE A 1 93 ? 8.819 5.292 -6.793 1.00 95.81 93 ILE A N 1
ATOM 731 C CA . ILE A 1 93 ? 8.416 5.828 -8.108 1.00 95.81 93 ILE A CA 1
ATOM 732 C C . ILE A 1 93 ? 9.386 6.926 -8.556 1.00 95.81 93 ILE A C 1
ATOM 734 O O . ILE A 1 93 ? 9.847 6.915 -9.699 1.00 95.81 93 ILE A O 1
ATOM 738 N N . LYS A 1 94 ? 9.745 7.844 -7.647 1.00 95.06 94 LYS A N 1
ATOM 739 C CA . LYS A 1 94 ? 10.723 8.905 -7.929 1.00 95.06 94 LYS A CA 1
ATOM 740 C C . LYS A 1 94 ? 12.075 8.323 -8.330 1.00 95.06 94 LYS A C 1
ATOM 742 O O . LYS A 1 94 ? 12.637 8.781 -9.311 1.00 95.06 94 LYS A O 1
ATOM 747 N N . GLN A 1 95 ? 12.565 7.294 -7.638 1.00 93.56 95 GLN A N 1
ATOM 748 C CA . GLN A 1 95 ? 13.840 6.639 -7.968 1.00 93.56 95 GLN A CA 1
ATOM 749 C C . GLN A 1 95 ? 13.815 5.895 -9.309 1.00 93.56 95 GLN A C 1
ATOM 751 O O . GLN A 1 95 ? 14.834 5.838 -9.986 1.00 93.56 95 GLN A O 1
ATOM 756 N N . LEU A 1 96 ? 12.668 5.334 -9.698 1.00 90.06 96 LEU A N 1
ATOM 757 C CA . LEU A 1 96 ? 12.491 4.637 -10.978 1.00 90.06 96 LEU A CA 1
ATOM 758 C C . LEU A 1 96 ? 12.335 5.589 -12.173 1.00 90.06 96 LEU A C 1
ATOM 760 O O . LEU A 1 96 ? 12.499 5.163 -13.314 1.00 90.06 96 LEU A O 1
ATOM 764 N N . SER A 1 97 ? 12.008 6.856 -11.907 1.00 77.94 97 SER A N 1
ATOM 765 C CA . SER A 1 97 ? 11.853 7.911 -12.918 1.00 77.94 97 SER A CA 1
ATOM 766 C C . SER A 1 97 ? 13.170 8.627 -13.256 1.00 77.94 97 SER A C 1
ATOM 768 O O . SER A 1 97 ? 13.160 9.523 -14.100 1.00 77.94 97 SER A O 1
ATOM 770 N N . VAL A 1 98 ? 14.272 8.262 -12.583 1.00 60.41 98 VAL A N 1
ATOM 771 C CA . VAL A 1 98 ? 15.632 8.803 -12.778 1.00 60.41 98 VAL A CA 1
ATOM 772 C C . VAL A 1 98 ? 16.444 7.923 -13.729 1.00 60.41 98 VAL A C 1
ATOM 774 O O . VAL A 1 98 ? 16.301 6.673 -13.699 1.00 60.41 98 VAL A O 1
#